Protein AF-A0A0F5QGF3-F1 (afdb_monomer_lite)

Structure (mmCIF, N/CA/C/O backbone):
data_AF-A0A0F5QGF3-F1
#
_entry.id   AF-A0A0F5QGF3-F1
#
loop_
_atom_site.group_PDB
_atom_site.id
_atom_site.type_symbol
_atom_site.label_atom_id
_atom_site.label_alt_id
_atom_site.label_comp_id
_atom_site.label_asym_id
_atom_site.label_entity_id
_atom_site.label_seq_id
_atom_site.pdbx_PDB_ins_code
_atom_site.Cartn_x
_atom_site.Cartn_y
_atom_site.Cartn_z
_atom_site.occupancy
_atom_site.B_iso_or_equiv
_atom_site.auth_seq_id
_atom_site.auth_comp_id
_atom_site.auth_asym_id
_atom_site.auth_atom_id
_atom_site.pdbx_PDB_model_num
ATOM 1 N N . MET A 1 1 ? -20.901 22.119 25.182 1.00 54.06 1 MET A N 1
ATOM 2 C CA . MET A 1 1 ? -21.000 21.478 23.847 1.00 54.06 1 MET A CA 1
ATOM 3 C C . MET A 1 1 ? -20.122 22.128 22.758 1.00 54.06 1 MET A C 1
ATOM 5 O O . MET A 1 1 ? -20.193 21.689 21.623 1.00 54.06 1 MET A O 1
ATOM 9 N N . GLN A 1 2 ? -19.250 23.109 23.056 1.00 56.22 2 GLN A N 1
ATOM 10 C CA . GLN A 1 2 ? -18.399 23.769 22.037 1.00 56.22 2 GLN A CA 1
ATOM 11 C C . GLN A 1 2 ? -16.992 23.162 21.850 1.00 56.22 2 GLN A C 1
ATOM 13 O O . GLN A 1 2 ? -16.344 23.441 20.848 1.00 56.22 2 GLN A O 1
ATOM 18 N N . HIS A 1 3 ? -16.504 22.320 22.770 1.00 53.91 3 HIS A N 1
ATOM 19 C CA . HIS A 1 3 ? -15.162 21.721 22.649 1.00 53.91 3 HIS A CA 1
ATOM 20 C C . HIS A 1 3 ? -15.081 20.596 21.598 1.00 53.91 3 HIS A C 1
ATOM 22 O O . HIS A 1 3 ? -14.040 20.415 20.977 1.00 53.91 3 HIS A O 1
ATOM 28 N N . GLY A 1 4 ? -16.181 19.878 21.333 1.00 56.56 4 GLY A N 1
ATOM 29 C CA . GLY A 1 4 ? -16.197 18.784 20.350 1.00 56.56 4 GLY A CA 1
ATOM 30 C C . GLY A 1 4 ? -16.096 19.246 18.890 1.00 56.56 4 GLY A C 1
ATOM 31 O O . GLY A 1 4 ? -15.477 18.568 18.077 1.00 56.56 4 GLY A O 1
ATOM 32 N N . GLN A 1 5 ? -16.637 20.426 18.561 1.00 60.94 5 GLN A N 1
ATOM 33 C CA . GLN A 1 5 ? -16.596 20.969 17.194 1.00 60.94 5 GLN A CA 1
ATOM 34 C C . GLN A 1 5 ? -15.203 21.456 16.767 1.00 60.94 5 GLN A C 1
ATOM 36 O O . GLN A 1 5 ? -14.891 21.447 15.580 1.00 60.94 5 GLN A O 1
ATOM 41 N N . TRP A 1 6 ? -14.355 21.878 17.709 1.00 57.84 6 TRP A N 1
ATOM 42 C CA . TRP A 1 6 ? -12.977 22.274 17.398 1.00 57.84 6 TRP A CA 1
ATOM 43 C C . TRP A 1 6 ? -12.079 21.069 17.113 1.00 57.84 6 TRP A C 1
ATOM 45 O O . TRP A 1 6 ? -11.242 21.141 16.213 1.00 57.84 6 TRP A O 1
ATOM 55 N N . LEU A 1 7 ? -12.284 19.953 17.827 1.00 58.97 7 LEU A N 1
ATOM 56 C CA . LEU A 1 7 ? -11.557 18.709 17.569 1.00 58.97 7 LEU A CA 1
ATOM 57 C C . LEU A 1 7 ? -11.910 18.116 16.204 1.00 58.97 7 LEU A C 1
ATOM 59 O O . LEU A 1 7 ? -10.998 17.765 15.463 1.00 58.97 7 LEU A O 1
ATOM 63 N N . SER A 1 8 ? -13.200 18.056 15.845 1.00 62.03 8 SER A N 1
ATOM 64 C CA . SER A 1 8 ? -13.613 17.475 14.558 1.00 62.03 8 SER A CA 1
ATOM 65 C C . SER A 1 8 ? -13.029 18.252 13.377 1.00 62.03 8 SER A C 1
ATOM 67 O O . SER A 1 8 ? -12.491 17.665 12.440 1.00 62.03 8 SER A O 1
ATOM 69 N N . LYS A 1 9 ? -13.049 19.586 13.469 1.00 62.19 9 LYS A N 1
ATOM 70 C CA . LYS A 1 9 ? -12.533 20.468 12.422 1.00 62.19 9 LYS A CA 1
ATOM 71 C C . LYS A 1 9 ? -11.007 20.396 12.316 1.00 62.19 9 LYS A C 1
ATOM 73 O O . LYS A 1 9 ? -10.470 20.442 11.213 1.00 62.19 9 LYS A O 1
ATOM 78 N N . GLN A 1 10 ? -10.296 20.225 13.438 1.00 62.94 10 GLN A N 1
ATOM 79 C CA . GLN A 1 10 ? -8.853 19.953 13.422 1.00 62.94 10 GLN A CA 1
ATOM 80 C C . GLN A 1 10 ? -8.516 18.606 12.776 1.00 62.94 10 GLN A C 1
ATOM 82 O O . GLN A 1 10 ? -7.576 18.544 11.983 1.00 62.94 10 GLN A O 1
ATOM 87 N N . THR A 1 11 ? -9.270 17.541 13.065 1.00 67.69 11 THR A N 1
ATOM 88 C CA . THR A 1 11 ? -9.030 16.232 12.438 1.00 67.69 11 THR A CA 1
ATOM 89 C C . THR A 1 11 ? -9.283 16.248 10.936 1.00 67.69 11 THR A C 1
ATOM 91 O O . THR A 1 11 ? -8.549 15.592 10.205 1.00 67.69 11 THR A O 1
ATOM 94 N N . GLU A 1 12 ? -10.240 17.043 10.452 1.00 72.12 12 GLU A N 1
ATOM 95 C CA . GLU A 1 12 ? -10.470 17.215 9.013 1.00 72.12 12 GLU A CA 1
ATOM 96 C C . GLU A 1 12 ? -9.271 17.877 8.319 1.00 72.12 12 GLU A C 1
ATOM 98 O O . GLU A 1 12 ? -8.768 17.354 7.323 1.00 72.12 12 GLU A O 1
ATOM 103 N N . PHE A 1 13 ? -8.743 18.980 8.864 1.00 78.56 13 PHE A N 1
ATOM 104 C CA . PHE A 1 13 ? -7.542 19.620 8.307 1.00 78.56 13 PHE A CA 1
ATOM 105 C C . PHE A 1 13 ? -6.311 18.709 8.374 1.00 78.56 13 PHE A C 1
ATOM 107 O O . PHE A 1 13 ? -5.546 18.637 7.410 1.00 78.56 13 PHE A O 1
ATOM 114 N N . ALA A 1 14 ? -6.133 17.986 9.483 1.00 80.81 14 ALA A N 1
ATOM 115 C CA . ALA A 1 14 ? -5.040 17.033 9.640 1.00 80.81 14 ALA A CA 1
ATOM 116 C C . ALA A 1 14 ? -5.135 15.892 8.614 1.00 80.81 14 ALA A C 1
ATOM 118 O O . ALA A 1 14 ? -4.146 15.588 7.950 1.00 80.81 14 ALA A O 1
ATOM 119 N N . MET A 1 15 ? -6.325 15.318 8.408 1.00 83.69 15 MET A N 1
ATOM 120 C CA . MET A 1 15 ? -6.554 14.301 7.376 1.00 83.69 15 MET A CA 1
ATOM 121 C C . MET A 1 15 ? -6.224 14.826 5.978 1.00 83.69 15 MET A C 1
ATOM 123 O O . MET A 1 15 ? -5.524 14.148 5.226 1.00 83.69 15 MET A O 1
ATOM 127 N N . PHE A 1 16 ? -6.648 16.046 5.640 1.00 85.06 16 PHE A N 1
ATOM 128 C CA . PHE A 1 16 ? -6.326 16.653 4.345 1.00 85.06 16 PHE A CA 1
ATOM 129 C C . PHE A 1 16 ? -4.817 16.814 4.123 1.00 85.06 16 PHE A C 1
ATOM 131 O O . PHE A 1 16 ? -4.316 16.522 3.033 1.00 85.06 16 PHE A O 1
ATOM 138 N N . LEU A 1 17 ? -4.076 17.260 5.142 1.00 87.69 17 LEU A N 1
ATOM 139 C CA . LEU A 1 17 ? -2.622 17.419 5.052 1.00 87.69 17 LEU A CA 1
ATOM 140 C C . LEU A 1 17 ? -1.901 16.076 4.933 1.00 87.69 17 LEU A C 1
ATOM 142 O O . LEU A 1 17 ? -0.977 15.955 4.128 1.00 87.69 17 LEU A O 1
ATOM 146 N N . VAL A 1 18 ? -2.337 15.066 5.685 1.00 91.44 18 VAL A N 1
ATOM 147 C CA . VAL A 1 18 ? -1.760 13.718 5.635 1.00 91.44 18 VAL A CA 1
ATOM 1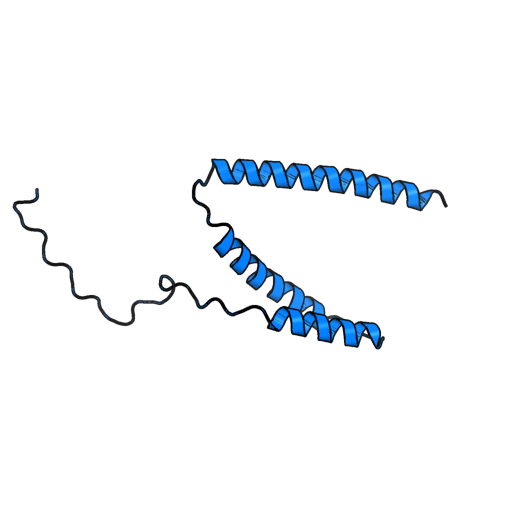48 C C . VAL A 1 18 ? -1.969 13.097 4.257 1.00 91.44 18 VAL A C 1
ATOM 150 O O . VAL A 1 18 ? -0.998 12.677 3.631 1.00 91.44 18 VAL A O 1
ATOM 153 N N . VAL A 1 19 ? -3.198 13.117 3.732 1.00 91.81 19 VAL A N 1
ATOM 154 C CA . VAL A 1 19 ? -3.507 12.554 2.407 1.00 91.81 19 VAL A CA 1
ATOM 155 C C . VAL A 1 19 ? -2.687 13.242 1.319 1.00 91.81 19 VAL A C 1
ATOM 157 O O . VAL A 1 19 ? -2.089 12.574 0.477 1.00 91.81 19 VAL A O 1
ATOM 160 N N . ARG A 1 20 ? -2.599 14.578 1.356 1.00 89.88 20 ARG A N 1
ATOM 161 C CA . ARG A 1 20 ? -1.836 15.326 0.353 1.00 89.88 20 ARG A CA 1
ATOM 162 C C . ARG A 1 20 ? -0.336 15.060 0.454 1.00 89.88 20 ARG A C 1
ATOM 164 O O . ARG A 1 20 ? 0.320 14.944 -0.576 1.00 89.88 20 ARG A O 1
ATOM 171 N N . SER A 1 21 ? 0.197 14.929 1.666 1.00 92.75 21 SER A N 1
ATOM 172 C CA . SER A 1 21 ? 1.617 14.629 1.884 1.00 92.75 21 SER A CA 1
ATOM 173 C C . SER A 1 21 ? 1.977 13.234 1.385 1.00 92.75 21 SER A C 1
ATOM 175 O O . SER A 1 21 ? 2.942 13.092 0.641 1.00 92.75 21 SER A O 1
ATOM 177 N N . ILE A 1 22 ? 1.172 12.222 1.730 1.00 91.94 22 ILE A N 1
ATOM 178 C CA . ILE A 1 22 ? 1.372 10.843 1.264 1.00 91.94 22 ILE A CA 1
ATOM 179 C C . ILE A 1 22 ? 1.314 10.799 -0.262 1.00 91.94 22 ILE A C 1
ATOM 181 O O . ILE A 1 22 ? 2.208 10.231 -0.878 1.00 91.94 22 ILE A O 1
ATOM 185 N N . PHE A 1 23 ? 0.326 11.461 -0.872 1.00 93.75 23 PHE A N 1
ATOM 186 C CA . PHE A 1 23 ? 0.193 11.527 -2.326 1.00 93.75 23 PHE A CA 1
ATOM 187 C C . PHE A 1 23 ? 1.465 12.053 -3.003 1.00 93.75 23 PHE A C 1
ATOM 189 O O . PHE A 1 23 ? 2.027 11.384 -3.870 1.00 93.75 23 PHE A O 1
ATOM 196 N N . TRP A 1 24 ? 1.957 13.223 -2.586 1.00 96.00 24 TRP A N 1
ATOM 197 C CA . TRP A 1 24 ? 3.170 13.800 -3.172 1.00 96.00 24 TRP A CA 1
ATOM 198 C C . TRP A 1 24 ? 4.410 12.941 -2.921 1.00 96.00 24 TRP A C 1
ATOM 200 O O . TRP A 1 24 ? 5.275 12.846 -3.790 1.00 96.00 24 TRP A O 1
ATOM 210 N N . LEU A 1 25 ? 4.478 12.271 -1.771 1.00 91.88 25 LEU A N 1
ATOM 211 C CA . LEU A 1 25 ? 5.576 11.374 -1.429 1.00 91.88 25 LEU A CA 1
ATOM 212 C C . LEU A 1 25 ? 5.577 10.119 -2.316 1.00 91.88 25 LEU A C 1
ATOM 214 O O . LEU A 1 25 ? 6.631 9.714 -2.801 1.00 91.88 25 LEU A O 1
ATOM 218 N N . THR A 1 26 ? 4.404 9.552 -2.613 1.00 87.00 26 THR A N 1
ATOM 219 C CA . THR A 1 26 ? 4.262 8.435 -3.558 1.00 87.00 26 THR A CA 1
ATOM 220 C C . THR A 1 26 ? 4.630 8.848 -4.982 1.00 87.00 26 THR A C 1
ATOM 222 O O . THR A 1 26 ? 5.355 8.120 -5.658 1.00 87.00 26 THR A O 1
ATOM 225 N N . VAL A 1 27 ? 4.185 10.026 -5.433 1.00 90.75 27 VAL A N 1
ATOM 226 C CA . VAL A 1 27 ? 4.534 10.548 -6.765 1.00 90.75 27 VAL A CA 1
ATOM 227 C C . VAL A 1 27 ? 6.047 10.737 -6.892 1.00 90.75 27 VAL A C 1
ATOM 229 O O . VAL A 1 27 ? 6.643 10.252 -7.851 1.00 90.75 27 VAL A O 1
ATOM 232 N N . ALA A 1 28 ? 6.690 11.372 -5.908 1.00 89.81 28 ALA A N 1
ATOM 233 C CA . ALA A 1 28 ? 8.142 11.544 -5.895 1.00 89.81 28 ALA A CA 1
ATOM 234 C C . ALA A 1 28 ? 8.880 10.196 -5.915 1.00 89.81 28 ALA A C 1
ATOM 236 O O . ALA A 1 28 ? 9.841 10.021 -6.663 1.00 89.81 28 ALA A O 1
ATOM 237 N N . PHE A 1 29 ? 8.400 9.218 -5.144 1.00 85.44 29 PHE A N 1
ATOM 238 C CA . PHE A 1 29 ? 8.970 7.874 -5.118 1.00 85.44 29 PHE A CA 1
ATOM 239 C C . PHE A 1 29 ? 8.891 7.174 -6.483 1.00 85.44 29 PHE A C 1
ATOM 241 O O . PHE A 1 29 ? 9.874 6.579 -6.925 1.00 85.44 29 PHE A O 1
ATOM 248 N N . MET A 1 30 ? 7.758 7.290 -7.181 1.00 84.75 30 MET A N 1
ATOM 249 C CA . MET A 1 30 ? 7.562 6.689 -8.503 1.00 84.75 30 MET A CA 1
ATOM 250 C C . MET A 1 30 ? 8.503 7.284 -9.560 1.00 84.75 30 MET A C 1
ATOM 252 O O . MET A 1 30 ? 8.975 6.564 -10.437 1.00 84.75 30 MET A O 1
ATOM 256 N N . VAL A 1 31 ? 8.816 8.580 -9.449 1.00 87.69 31 VAL A N 1
ATOM 257 C CA . VAL A 1 31 ? 9.790 9.256 -10.321 1.00 87.69 31 VAL A CA 1
ATOM 258 C C . VAL A 1 31 ? 11.220 8.791 -10.030 1.00 87.69 31 VAL A C 1
ATOM 260 O O . VAL A 1 31 ? 11.992 8.574 -10.959 1.00 87.69 31 VAL A O 1
ATOM 263 N N . ILE A 1 32 ? 11.581 8.625 -8.755 1.00 85.75 32 ILE A N 1
ATOM 264 C CA . ILE A 1 32 ? 12.942 8.241 -8.347 1.00 85.75 32 ILE A CA 1
ATOM 265 C C . ILE A 1 32 ? 13.235 6.766 -8.659 1.00 85.75 32 ILE A C 1
ATOM 267 O O . ILE A 1 32 ? 14.362 6.435 -9.025 1.00 85.75 32 ILE A O 1
ATOM 271 N N . LYS A 1 33 ? 12.247 5.872 -8.516 1.00 77.62 33 LYS A N 1
ATOM 272 C CA . LYS A 1 33 ? 12.429 4.427 -8.708 1.00 77.62 33 LYS A CA 1
A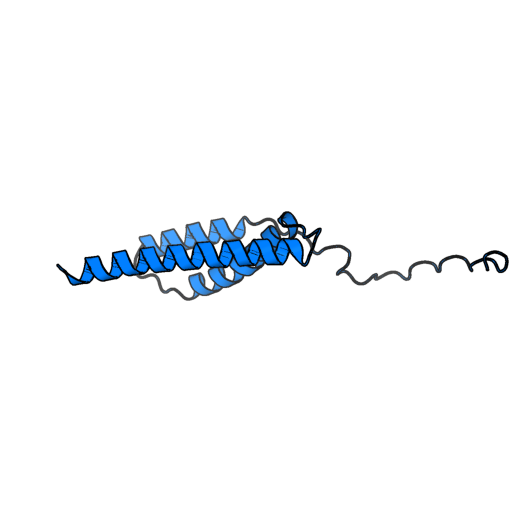TOM 273 C C . LYS A 1 33 ? 11.418 3.852 -9.711 1.00 77.62 33 LYS A C 1
ATOM 275 O O . LYS A 1 33 ? 10.438 3.221 -9.304 1.00 77.62 33 LYS A O 1
ATOM 280 N N . PRO A 1 34 ? 11.652 4.030 -11.024 1.00 71.56 34 PRO A N 1
ATOM 281 C CA . PRO A 1 34 ? 10.829 3.387 -12.039 1.00 71.56 34 PRO A CA 1
ATOM 282 C C . PRO A 1 34 ? 11.000 1.858 -11.967 1.00 71.56 34 PRO A C 1
ATOM 284 O O . PRO A 1 34 ? 12.120 1.359 -11.888 1.00 71.56 34 PRO A O 1
ATOM 287 N N . GLY A 1 35 ? 9.887 1.115 -11.975 1.00 70.06 35 GLY A N 1
ATOM 288 C CA . GLY A 1 35 ? 9.880 -0.357 -11.907 1.00 70.06 35 GLY A CA 1
ATOM 289 C C . GLY A 1 35 ? 9.694 -0.957 -10.507 1.00 70.06 35 GLY A C 1
ATOM 290 O O . GLY A 1 35 ? 10.045 -2.111 -10.287 1.00 70.06 35 GLY A O 1
ATOM 291 N N . PHE A 1 36 ? 9.175 -0.195 -9.540 1.00 71.88 36 PHE A N 1
ATOM 292 C CA . PHE A 1 36 ? 8.820 -0.736 -8.227 1.00 71.88 36 PHE A CA 1
ATOM 293 C C . PHE A 1 36 ? 7.562 -1.622 -8.301 1.00 71.88 36 PHE A C 1
ATOM 295 O O . PHE A 1 36 ? 6.479 -1.139 -8.633 1.00 71.88 36 PHE A O 1
ATOM 302 N N . ASP A 1 37 ? 7.694 -2.904 -7.954 1.00 73.56 37 ASP A N 1
ATOM 303 C CA . ASP A 1 37 ? 6.570 -3.843 -7.872 1.00 73.56 37 ASP A CA 1
ATOM 304 C C . ASP A 1 37 ? 5.743 -3.622 -6.598 1.00 73.56 37 ASP A C 1
ATOM 306 O O . ASP A 1 37 ? 6.043 -4.132 -5.513 1.00 73.56 37 ASP A O 1
ATOM 310 N N . PHE A 1 38 ? 4.653 -2.868 -6.742 1.00 69.31 38 PHE A N 1
ATOM 311 C CA . PHE A 1 38 ? 3.710 -2.589 -5.657 1.00 69.31 38 PHE A CA 1
ATOM 312 C C . PHE A 1 38 ? 3.033 -3.851 -5.106 1.00 69.31 38 PHE A C 1
ATOM 314 O O . PHE A 1 38 ? 2.694 -3.885 -3.928 1.00 69.31 38 PHE A O 1
ATOM 321 N N . SER A 1 39 ? 2.850 -4.889 -5.924 1.00 67.81 39 SER A N 1
ATOM 322 C CA . SER A 1 39 ? 2.208 -6.149 -5.525 1.00 67.81 39 SER A CA 1
ATOM 323 C C . SER A 1 39 ? 3.039 -6.911 -4.489 1.00 67.81 39 SER A C 1
ATOM 325 O O . SER A 1 39 ? 2.530 -7.299 -3.437 1.00 67.81 39 SER A O 1
ATOM 327 N N . THR A 1 40 ? 4.336 -7.072 -4.746 1.00 65.44 40 THR A N 1
ATOM 328 C CA . THR A 1 40 ? 5.261 -7.777 -3.852 1.00 65.44 40 THR A CA 1
ATOM 329 C C . THR A 1 40 ? 5.489 -6.982 -2.568 1.00 65.44 40 THR A C 1
ATOM 33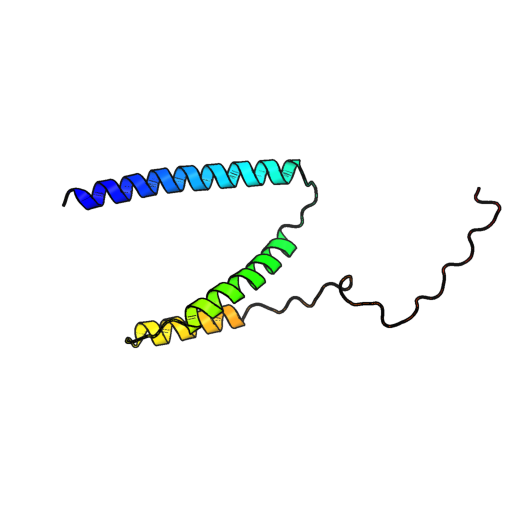1 O O . THR A 1 40 ? 5.440 -7.540 -1.471 1.00 65.44 40 THR A O 1
ATOM 334 N N . ALA A 1 41 ? 5.652 -5.661 -2.688 1.00 64.75 41 ALA A N 1
ATOM 335 C CA . ALA A 1 41 ? 5.822 -4.773 -1.543 1.00 64.75 41 ALA A CA 1
ATOM 336 C C . ALA A 1 41 ? 4.564 -4.691 -0.662 1.00 64.75 41 ALA A C 1
ATOM 338 O O . ALA A 1 41 ? 4.681 -4.666 0.564 1.00 64.75 41 ALA A O 1
ATOM 339 N N . ALA A 1 42 ? 3.362 -4.684 -1.251 1.00 65.06 42 ALA A N 1
ATOM 340 C CA . ALA A 1 42 ? 2.110 -4.705 -0.498 1.00 65.06 42 ALA A CA 1
ATOM 341 C C . ALA A 1 42 ? 1.971 -5.998 0.312 1.00 65.06 42 ALA A C 1
ATOM 343 O O . ALA A 1 42 ? 1.675 -5.936 1.503 1.00 65.06 42 ALA A O 1
ATOM 344 N N . ASN A 1 43 ? 2.271 -7.153 -0.289 1.00 62.94 43 ASN A N 1
ATOM 345 C CA . ASN A 1 43 ? 2.228 -8.437 0.412 1.00 62.94 43 ASN A CA 1
ATOM 346 C C . ASN A 1 43 ? 3.233 -8.489 1.572 1.00 62.94 43 ASN A C 1
ATOM 348 O O . ASN A 1 43 ? 2.883 -8.903 2.677 1.00 62.94 43 ASN A O 1
ATOM 352 N N . GLN A 1 44 ? 4.458 -8.002 1.358 1.00 65.19 44 GLN A N 1
ATOM 353 C CA . GLN A 1 44 ? 5.486 -7.950 2.399 1.00 65.19 44 GLN A CA 1
ATOM 354 C C . GLN A 1 44 ? 5.127 -6.972 3.530 1.00 65.19 44 GLN A C 1
ATOM 356 O O . GLN A 1 44 ? 5.317 -7.281 4.706 1.00 65.19 44 GLN A O 1
ATOM 361 N N . THR A 1 45 ? 4.570 -5.808 3.193 1.00 69.44 45 THR A N 1
ATOM 362 C CA . THR A 1 45 ? 4.157 -4.791 4.174 1.00 69.44 45 THR A CA 1
ATOM 363 C C . THR A 1 45 ? 2.958 -5.265 4.989 1.00 69.44 45 THR A C 1
ATOM 365 O O . THR A 1 45 ? 2.919 -5.047 6.197 1.00 69.44 45 THR A O 1
ATOM 368 N N . MET A 1 46 ? 2.009 -5.966 4.3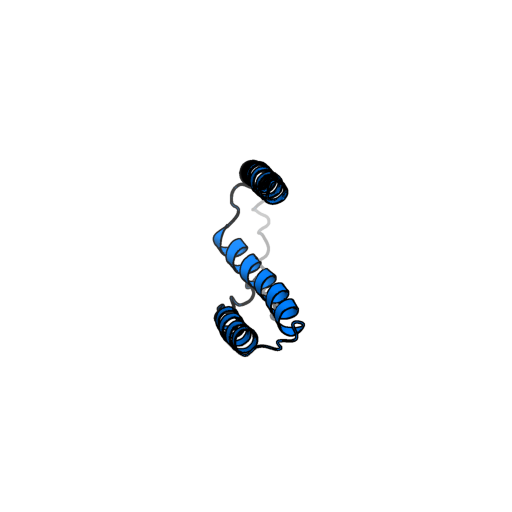64 1.00 67.25 46 MET A N 1
ATOM 369 C CA . MET A 1 46 ? 0.892 -6.597 5.070 1.00 67.25 46 MET A CA 1
ATOM 370 C C . MET A 1 46 ? 1.383 -7.696 6.017 1.00 67.25 46 MET A C 1
ATOM 372 O O . MET A 1 46 ? 0.953 -7.737 7.168 1.00 67.25 46 MET A O 1
ATOM 376 N N . ALA A 1 47 ? 2.331 -8.535 5.584 1.00 62.06 47 ALA A N 1
ATOM 377 C CA . ALA A 1 47 ? 2.926 -9.560 6.438 1.00 62.06 47 ALA A CA 1
ATOM 378 C C . ALA A 1 47 ? 3.637 -8.943 7.658 1.00 62.06 47 ALA A C 1
ATOM 380 O O . ALA A 1 47 ? 3.326 -9.298 8.795 1.00 62.06 47 ALA A O 1
ATOM 381 N N . ALA A 1 48 ? 4.504 -7.949 7.446 1.00 65.06 48 ALA A N 1
ATOM 382 C CA . ALA A 1 48 ? 5.226 -7.279 8.527 1.00 65.06 48 ALA A CA 1
ATOM 383 C C . ALA A 1 48 ? 4.303 -6.462 9.452 1.00 65.06 48 ALA A C 1
ATOM 385 O O . ALA A 1 48 ? 4.453 -6.488 10.673 1.00 65.06 48 ALA A O 1
ATOM 386 N N . GLY A 1 49 ? 3.317 -5.760 8.890 1.00 60.22 49 GLY A N 1
ATOM 387 C CA . GLY A 1 49 ? 2.353 -4.969 9.654 1.00 60.22 49 GLY A CA 1
ATOM 388 C C . GLY A 1 49 ? 1.417 -5.836 10.497 1.00 60.22 49 GLY A C 1
ATOM 389 O O . GLY A 1 49 ? 1.150 -5.509 11.654 1.00 60.22 49 GLY A O 1
ATOM 390 N N . SER A 1 50 ? 0.975 -6.979 9.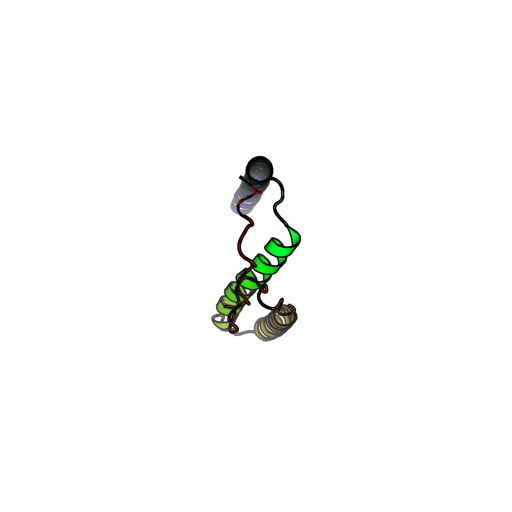962 1.00 62.59 50 SER A N 1
ATOM 391 C CA . SER A 1 50 ? 0.133 -7.925 10.701 1.00 62.59 50 SER A CA 1
ATOM 392 C C . SER A 1 50 ? 0.840 -8.492 11.936 1.00 62.59 50 SER A C 1
ATOM 394 O O . SER A 1 50 ? 0.209 -8.625 12.982 1.00 62.59 50 SER A O 1
ATOM 396 N N . GLN A 1 51 ? 2.157 -8.725 11.874 1.00 61.31 51 GLN A N 1
ATOM 397 C CA . GLN A 1 51 ? 2.942 -9.192 13.020 1.00 61.31 51 GLN A CA 1
ATOM 398 C C . GLN A 1 51 ? 2.959 -8.166 14.165 1.00 61.31 51 GLN A C 1
ATOM 400 O O . GLN A 1 51 ? 2.762 -8.527 15.325 1.00 61.31 51 GLN A O 1
ATOM 405 N N . VAL A 1 52 ? 3.123 -6.878 13.846 1.00 63.25 52 VAL A N 1
ATOM 406 C CA . VAL A 1 52 ? 3.107 -5.793 14.845 1.00 63.25 52 VAL A CA 1
ATOM 407 C C . VAL A 1 52 ? 1.731 -5.672 15.506 1.00 63.25 52 VAL A C 1
ATOM 409 O O . VAL A 1 52 ? 1.632 -5.533 16.726 1.00 63.25 52 VAL A O 1
ATOM 412 N N . VAL A 1 53 ? 0.661 -5.774 14.714 1.00 63.41 53 VAL A N 1
ATOM 413 C CA . VAL A 1 53 ? -0.722 -5.718 15.210 1.00 63.41 53 VAL A CA 1
ATOM 414 C C . VAL A 1 53 ? -1.057 -6.946 16.063 1.00 63.41 53 VAL A C 1
ATOM 416 O O . VAL A 1 53 ? -1.650 -6.800 17.131 1.00 63.41 53 VAL A O 1
ATOM 419 N N . ALA A 1 54 ? -0.623 -8.145 15.664 1.00 62.81 54 ALA A N 1
ATOM 420 C CA . ALA A 1 54 ? -0.807 -9.369 16.444 1.00 62.81 54 ALA A CA 1
ATOM 421 C C . ALA A 1 54 ? -0.151 -9.279 17.834 1.00 62.81 54 ALA A C 1
ATOM 423 O O . ALA A 1 54 ? -0.749 -9.702 18.826 1.00 62.81 54 ALA A O 1
ATOM 424 N N . GLN A 1 55 ? 1.035 -8.667 17.922 1.00 61.25 55 GLN A N 1
ATOM 425 C CA . GLN A 1 55 ? 1.730 -8.431 19.190 1.00 61.25 55 GLN A CA 1
ATOM 426 C C . GLN A 1 55 ? 0.972 -7.458 20.103 1.00 61.25 55 GLN A C 1
ATOM 428 O O . GLN A 1 55 ? 0.852 -7.711 21.302 1.00 61.25 55 GLN A O 1
ATOM 433 N N . GLN A 1 56 ? 0.406 -6.379 19.553 1.00 59.69 56 GLN A N 1
ATOM 434 C CA . GLN A 1 56 ? -0.398 -5.449 20.352 1.00 59.69 56 GLN A CA 1
ATOM 435 C C . GLN A 1 56 ? -1.709 -6.076 20.835 1.00 59.69 56 GLN A C 1
ATOM 437 O O . GLN A 1 56 ? -2.090 -5.878 21.983 1.00 59.69 56 GLN A O 1
ATOM 442 N N . ILE A 1 57 ? -2.368 -6.889 20.007 1.00 61.44 57 ILE A N 1
ATOM 443 C CA . ILE A 1 57 ? -3.620 -7.567 20.373 1.00 61.44 57 ILE A CA 1
ATOM 444 C C . ILE A 1 57 ? -3.415 -8.588 21.504 1.00 61.44 57 ILE A C 1
ATOM 446 O O . ILE A 1 57 ? -4.316 -8.818 22.315 1.00 61.44 57 ILE A O 1
ATOM 450 N N . GLN A 1 58 ? -2.238 -9.214 21.588 1.00 61.38 58 GLN A N 1
ATOM 451 C CA . GLN A 1 58 ? -1.925 -10.145 22.675 1.00 61.38 58 GLN A CA 1
ATOM 452 C C . GLN A 1 58 ? -1.746 -9.450 24.027 1.00 61.38 58 GLN A C 1
ATOM 454 O O . GLN A 1 58 ? -2.117 -10.045 25.034 1.00 61.38 58 GLN A O 1
ATOM 459 N N . SER A 1 59 ? -1.266 -8.203 24.043 1.00 61.53 59 SER A N 1
ATOM 460 C CA . SER A 1 59 ? -1.058 -7.418 25.267 1.00 61.53 59 SER A CA 1
ATOM 461 C C . SER A 1 59 ? -2.328 -6.738 25.803 1.00 61.53 59 SER A C 1
ATOM 463 O O . SER A 1 59 ? -2.263 -6.069 26.833 1.00 61.53 59 SER A O 1
ATOM 465 N N . ILE A 1 60 ? -3.467 -6.859 25.114 1.00 69.69 60 ILE A N 1
ATOM 466 C CA . ILE A 1 60 ? -4.738 -6.272 25.552 1.00 69.69 60 ILE A CA 1
ATOM 467 C C . ILE A 1 60 ? -5.453 -7.256 26.484 1.00 69.69 60 ILE A C 1
ATOM 469 O O . ILE A 1 60 ? -5.882 -8.337 26.062 1.00 69.69 60 ILE A O 1
ATOM 473 N N . GLU A 1 61 ? -5.603 -6.854 27.746 1.00 70.50 61 GLU A N 1
ATOM 474 C CA . GLU A 1 61 ? -6.437 -7.524 28.743 1.00 70.50 61 GLU A CA 1
ATOM 475 C C . GLU A 1 61 ? -7.910 -7.163 28.473 1.00 70.50 61 GLU A C 1
ATOM 477 O O . GLU A 1 61 ? -8.305 -5.998 28.528 1.00 70.50 61 GLU A O 1
ATOM 482 N N . CYS A 1 62 ? -8.724 -8.152 28.103 1.00 74.44 62 CYS A N 1
ATOM 483 C CA . CYS A 1 62 ? -10.131 -7.946 27.763 1.00 74.44 62 CYS A CA 1
ATOM 484 C C . CYS A 1 62 ? -11.036 -8.307 28.946 1.00 74.44 62 CYS A C 1
ATOM 486 O O . CYS A 1 62 ? -11.145 -9.482 29.283 1.00 74.44 62 CYS A O 1
ATOM 488 N N . ASP A 1 63 ? -11.754 -7.324 29.494 1.00 77.88 63 ASP A N 1
ATOM 489 C CA . ASP A 1 63 ? -12.718 -7.532 30.595 1.00 77.88 63 ASP A CA 1
ATOM 490 C C . ASP A 1 63 ? -14.145 -7.863 30.096 1.00 77.88 63 ASP A C 1
ATOM 492 O O . ASP A 1 63 ? -14.996 -8.363 30.823 1.00 77.88 63 ASP A O 1
ATOM 496 N N . THR A 1 64 ? -14.421 -7.619 28.809 1.00 80.38 64 THR A N 1
ATOM 497 C CA . THR A 1 64 ? -15.743 -7.814 28.190 1.00 80.38 64 THR A CA 1
ATOM 498 C C . THR A 1 64 ? -15.740 -8.910 27.128 1.00 80.38 64 THR A C 1
ATOM 500 O O . THR A 1 64 ? -14.804 -9.029 26.329 1.00 80.38 64 THR A O 1
ATOM 503 N N . LEU A 1 65 ? -16.845 -9.665 27.054 1.00 75.00 65 LEU A N 1
ATOM 504 C CA . LEU A 1 65 ? -17.073 -10.725 26.063 1.00 75.00 65 LEU A CA 1
ATOM 505 C C . LEU A 1 65 ? -16.907 -10.222 24.618 1.00 75.00 65 LEU A C 1
ATOM 507 O O . LEU A 1 65 ? -16.469 -10.959 23.739 1.00 75.00 65 LEU A O 1
ATOM 511 N N . GLN A 1 66 ? -17.216 -8.945 24.381 1.00 78.56 66 GLN A N 1
ATOM 512 C CA . GLN A 1 66 ? -17.109 -8.300 23.073 1.00 78.56 66 GLN A CA 1
ATOM 513 C C . GLN A 1 66 ? -15.644 -8.081 22.652 1.00 78.56 66 GLN A C 1
ATOM 515 O O . GLN A 1 66 ? -15.309 -8.214 21.477 1.00 78.56 66 GLN A O 1
ATOM 520 N N . CYS A 1 67 ? -14.757 -7.820 23.617 1.00 76.25 67 CYS A N 1
ATOM 521 C CA . CYS A 1 67 ? -13.314 -7.680 23.407 1.00 76.25 67 CYS A CA 1
ATOM 522 C C . CYS A 1 67 ? -12.665 -9.052 23.188 1.00 76.25 67 CYS A C 1
ATOM 524 O O . CYS A 1 67 ? -11.874 -9.215 22.261 1.00 76.25 67 CYS A O 1
ATOM 526 N N . VAL A 1 68 ? -13.074 -10.067 23.961 1.00 78.00 68 VAL A N 1
ATOM 527 C CA . VAL A 1 68 ? -12.621 -11.457 23.771 1.00 78.00 68 VAL A CA 1
ATOM 528 C C . VAL A 1 68 ? -13.038 -11.985 22.392 1.00 78.00 68 VAL A C 1
ATOM 530 O O . VAL A 1 68 ? -12.209 -12.525 21.658 1.00 78.00 68 VAL A O 1
ATOM 533 N N . GLY A 1 69 ? -14.299 -11.771 22.003 1.00 76.88 69 GLY A N 1
ATOM 534 C CA . GLY A 1 69 ? -14.813 -12.159 20.689 1.00 76.88 69 GLY A CA 1
ATOM 535 C C . GLY A 1 69 ? -14.140 -11.402 19.541 1.00 76.88 69 GLY A C 1
ATOM 536 O O . GLY A 1 69 ? -13.718 -12.015 18.562 1.00 76.88 69 GLY A O 1
ATOM 537 N N . GLY A 1 70 ? -13.967 -10.083 19.681 1.00 76.88 70 GLY A N 1
ATOM 538 C CA . GLY A 1 70 ? -13.266 -9.256 18.696 1.00 76.88 70 GLY A CA 1
ATOM 539 C C . GLY A 1 70 ? -11.810 -9.683 18.499 1.00 76.88 70 GLY A C 1
ATOM 540 O O . GLY A 1 70 ? -11.367 -9.842 17.364 1.00 76.88 70 GLY A O 1
ATOM 541 N N . LYS A 1 71 ? -11.088 -9.968 19.591 1.00 77.44 71 LYS A N 1
ATOM 542 C CA . LYS A 1 71 ? -9.716 -10.493 19.559 1.00 77.44 71 LYS A CA 1
ATOM 543 C C . LYS A 1 71 ? -9.631 -11.811 18.791 1.00 77.44 71 LYS A C 1
ATOM 545 O O . LYS A 1 71 ? -8.750 -11.952 17.946 1.00 77.44 71 LYS A O 1
ATOM 550 N N . ALA A 1 72 ? -10.549 -12.744 19.044 1.00 74.31 72 ALA A N 1
ATOM 551 C CA . ALA A 1 72 ? -10.577 -14.034 18.360 1.00 74.31 72 ALA A CA 1
ATOM 552 C C . ALA A 1 72 ? -10.778 -13.871 16.844 1.00 74.31 72 ALA A C 1
ATOM 554 O O . ALA A 1 72 ? -9.994 -14.407 16.061 1.00 74.31 72 ALA A O 1
ATOM 555 N N . VAL A 1 73 ? -11.758 -13.065 16.425 1.00 78.88 73 VAL A N 1
ATOM 556 C CA . VAL A 1 73 ? -12.047 -12.821 15.000 1.00 78.88 73 VAL A CA 1
ATOM 557 C C . VAL A 1 73 ? -10.877 -12.133 14.300 1.00 78.88 73 VAL A C 1
ATOM 559 O O . VAL A 1 73 ? -10.468 -12.566 13.223 1.00 78.88 73 VAL A O 1
ATOM 562 N N . ILE A 1 74 ? -10.302 -11.098 14.918 1.00 74.12 74 ILE A N 1
ATOM 563 C CA . ILE A 1 74 ? -9.157 -10.383 14.348 1.00 74.12 74 ILE A CA 1
ATOM 564 C C . ILE A 1 74 ? -7.957 -11.333 14.244 1.00 74.12 74 ILE A C 1
ATOM 566 O O . ILE A 1 74 ? -7.355 -11.434 13.181 1.00 74.12 74 ILE A O 1
ATOM 570 N N . SER A 1 75 ? -7.653 -12.106 15.291 1.00 68.69 75 SER A N 1
ATOM 571 C CA . SER A 1 75 ? -6.547 -13.073 15.254 1.00 68.69 75 SER A CA 1
ATOM 572 C C . SER A 1 75 ? -6.716 -14.134 14.159 1.00 68.69 75 SER A C 1
ATOM 574 O O . SER A 1 75 ? -5.757 -14.422 13.448 1.00 68.69 75 SER A O 1
ATOM 576 N N . ALA A 1 76 ? -7.937 -14.636 13.947 1.00 66.69 76 ALA A N 1
ATOM 577 C CA . ALA A 1 76 ? -8.237 -15.596 12.889 1.00 66.69 76 ALA A CA 1
ATOM 578 C C . ALA A 1 76 ? -8.084 -14.985 11.486 1.00 66.69 76 ALA A C 1
ATOM 580 O O . ALA A 1 76 ? -7.556 -15.634 10.583 1.00 66.69 76 ALA A O 1
ATOM 581 N N . ALA A 1 77 ? -8.493 -13.726 11.307 1.00 68.19 77 ALA A N 1
ATOM 582 C CA . ALA A 1 77 ? -8.307 -13.008 10.050 1.00 68.19 77 ALA A CA 1
ATOM 583 C C . ALA A 1 77 ? -6.817 -12.792 9.729 1.00 68.19 77 ALA A C 1
ATOM 585 O O . ALA A 1 77 ? -6.411 -12.957 8.580 1.00 68.19 77 ALA A O 1
ATOM 586 N N . LEU A 1 78 ? -5.989 -12.491 10.738 1.00 61.62 78 LEU A N 1
ATOM 587 C CA . LEU A 1 78 ? -4.539 -12.348 10.565 1.00 61.62 78 LEU A CA 1
ATOM 588 C C . LEU A 1 78 ? -3.851 -13.685 10.236 1.00 61.62 78 LEU A C 1
ATOM 590 O O . LEU A 1 78 ? -2.913 -13.701 9.440 1.00 61.62 78 LEU A O 1
ATOM 594 N N . SER A 1 79 ? -4.320 -14.809 10.789 1.00 57.59 79 SER A N 1
ATOM 595 C CA . SER A 1 79 ? -3.783 -16.149 10.492 1.00 57.59 79 SER A CA 1
ATOM 596 C C . SER A 1 79 ? -4.058 -16.638 9.064 1.00 57.59 79 SER A C 1
ATOM 598 O O . SER A 1 79 ? -3.405 -17.574 8.613 1.00 57.59 79 SER A O 1
ATOM 600 N N . SER A 1 80 ? -5.001 -16.025 8.342 1.00 54.59 80 SER A N 1
ATOM 601 C CA . SER A 1 80 ? -5.357 -16.419 6.973 1.00 54.59 80 SER A CA 1
ATOM 602 C C . SER A 1 80 ? -4.440 -15.825 5.892 1.00 54.59 80 SER A C 1
ATOM 604 O O . SER A 1 80 ? -4.659 -16.098 4.709 1.00 54.59 80 SER A O 1
ATOM 606 N N . SER A 1 81 ? -3.437 -15.017 6.250 1.00 51.44 81 SER A N 1
ATOM 607 C CA . SER A 1 81 ? -2.472 -14.499 5.274 1.00 51.44 81 SER A CA 1
ATOM 608 C C . SER A 1 81 ? -1.593 -15.642 4.749 1.00 51.44 81 SER A C 1
ATOM 610 O O . SER A 1 81 ? -0.852 -16.240 5.533 1.00 51.44 81 SER A O 1
ATOM 612 N N . PRO A 1 82 ? -1.650 -15.976 3.445 1.00 48.81 82 PRO A N 1
ATOM 613 C CA . PRO A 1 82 ? -0.831 -17.041 2.889 1.00 48.81 82 PRO A CA 1
ATOM 614 C C . PRO A 1 82 ? 0.647 -16.677 3.037 1.00 48.81 82 PRO A C 1
ATOM 616 O O . PRO A 1 82 ? 1.076 -15.586 2.658 1.00 48.81 82 PRO A O 1
ATOM 619 N N . SER A 1 83 ? 1.424 -17.607 3.591 1.00 49.06 83 SER A N 1
ATOM 620 C CA . SER A 1 83 ? 2.879 -17.508 3.637 1.00 49.06 83 SER A CA 1
ATOM 621 C C . SER A 1 83 ? 3.401 -17.480 2.201 1.00 49.06 83 SER A C 1
ATOM 623 O O . SER A 1 83 ? 3.430 -18.498 1.509 1.00 49.06 83 SER A O 1
ATOM 625 N 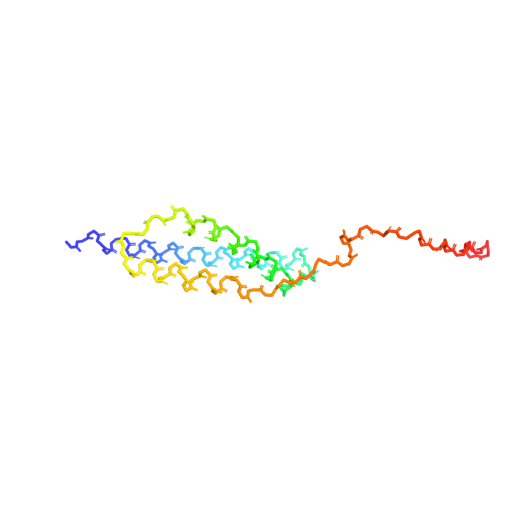N . VAL A 1 84 ? 3.764 -16.291 1.724 1.00 57.53 84 VAL A N 1
ATOM 626 C CA . VAL A 1 84 ? 4.566 -16.151 0.513 1.00 57.53 84 VAL A CA 1
ATOM 627 C C . VAL A 1 84 ? 5.953 -16.652 0.895 1.00 57.53 84 VAL A C 1
ATOM 629 O O . VAL A 1 84 ? 6.660 -15.996 1.658 1.00 57.53 84 VAL A O 1
ATOM 632 N N . GLY A 1 85 ? 6.289 -17.861 0.442 1.00 60.97 85 GLY A N 1
ATOM 633 C CA . GLY A 1 85 ? 7.604 -18.455 0.661 1.00 60.97 85 GLY A CA 1
ATOM 634 C C . GLY A 1 85 ? 8.716 -17.496 0.235 1.00 60.97 85 GLY A C 1
ATOM 635 O O . GLY A 1 85 ? 8.549 -16.712 -0.703 1.00 60.97 85 GLY A O 1
ATOM 636 N N . SER A 1 86 ? 9.835 -17.543 0.954 1.00 63.56 86 SER A N 1
ATOM 637 C CA . SER A 1 86 ? 10.991 -16.682 0.722 1.00 63.56 86 SER A CA 1
ATOM 638 C C . SER A 1 86 ? 11.451 -16.750 -0.744 1.00 63.56 86 SER A C 1
ATOM 640 O O . SER A 1 86 ? 11.502 -17.837 -1.331 1.00 63.56 86 SER A O 1
ATOM 642 N N . PRO A 1 87 ? 11.770 -15.602 -1.374 1.00 63.84 87 PRO A N 1
ATOM 643 C CA . PRO A 1 87 ? 12.220 -15.572 -2.759 1.00 63.84 87 PRO A CA 1
ATOM 644 C C . PRO A 1 87 ? 13.501 -16.399 -2.916 1.00 63.84 87 PRO A C 1
ATOM 646 O O . PRO A 1 87 ? 14.387 -16.353 -2.066 1.00 63.84 87 PRO A O 1
ATOM 649 N N . MET A 1 88 ? 13.638 -17.120 -4.037 1.00 62.97 88 MET A N 1
ATOM 650 C CA . MET A 1 88 ? 14.781 -18.019 -4.294 1.00 62.97 88 MET A CA 1
ATOM 651 C C . MET A 1 88 ? 16.156 -17.325 -4.234 1.00 62.97 88 MET A C 1
ATOM 653 O O . MET A 1 88 ? 17.173 -18.005 -4.169 1.00 62.97 88 MET A O 1
ATOM 657 N N . HIS A 1 89 ? 16.197 -15.989 -4.244 1.00 65.56 89 HIS A N 1
ATOM 658 C CA . HIS A 1 89 ? 17.419 -15.199 -4.096 1.00 65.56 89 HIS A CA 1
ATOM 659 C C . HIS A 1 89 ? 17.919 -15.084 -2.642 1.00 65.56 89 HIS A C 1
ATOM 661 O O . HIS A 1 89 ? 19.091 -14.791 -2.436 1.00 65.56 89 HIS A O 1
ATOM 667 N N . GLU A 1 90 ? 17.070 -15.322 -1.635 1.00 61.25 90 GLU A N 1
ATOM 668 C CA . GLU A 1 90 ? 17.482 -15.332 -0.220 1.00 61.25 90 GLU A CA 1
ATOM 669 C C . GLU A 1 90 ? 17.983 -16.700 0.257 1.00 61.25 90 GLU A C 1
ATOM 671 O O . GLU A 1 90 ? 18.609 -16.790 1.312 1.00 61.25 90 GLU A O 1
ATOM 676 N N . SER A 1 91 ? 17.737 -17.772 -0.504 1.00 56.56 91 SER A N 1
ATOM 677 C CA . SER A 1 91 ? 18.255 -19.097 -0.168 1.00 56.56 91 SER A CA 1
ATOM 678 C C . SER A 1 91 ? 19.709 -19.208 -0.630 1.00 56.56 91 SER A C 1
ATOM 680 O O . SER A 1 91 ? 19.962 -19.136 -1.836 1.00 56.56 91 SER A O 1
ATOM 682 N N . PRO A 1 92 ? 20.679 -19.443 0.273 1.00 61.72 92 PRO A N 1
ATOM 683 C CA . PRO A 1 92 ? 22.042 -19.756 -0.133 1.00 61.72 92 PRO A CA 1
ATOM 684 C C . PRO A 1 92 ? 22.025 -20.970 -1.066 1.00 61.72 92 PRO A C 1
ATOM 686 O O . PRO A 1 92 ? 21.354 -21.966 -0.785 1.00 61.72 92 PRO A O 1
ATOM 689 N N . ALA A 1 93 ? 22.742 -20.898 -2.187 1.00 60.69 93 ALA A N 1
ATOM 690 C CA . ALA A 1 93 ? 22.914 -22.042 -3.072 1.00 60.69 93 ALA A CA 1
ATOM 691 C C . ALA A 1 93 ? 23.720 -23.123 -2.331 1.00 60.69 93 ALA A C 1
ATOM 693 O O . ALA A 1 93 ? 24.935 -23.024 -2.195 1.00 60.69 93 ALA A O 1
ATOM 694 N N . ILE A 1 94 ? 23.030 -24.148 -1.821 1.00 63.88 94 ILE A N 1
ATOM 695 C CA . ILE A 1 94 ? 23.634 -25.270 -1.076 1.00 63.88 94 ILE A CA 1
ATOM 696 C C . ILE A 1 94 ? 24.512 -26.141 -1.997 1.00 63.88 94 ILE A C 1
ATOM 698 O O . ILE A 1 94 ? 25.395 -26.855 -1.527 1.00 63.88 94 ILE A O 1
ATOM 702 N N . SER A 1 95 ? 24.303 -26.068 -3.315 1.00 67.88 95 SER A N 1
ATOM 703 C CA . SER A 1 95 ? 25.073 -26.820 -4.307 1.00 67.88 95 SER A CA 1
ATOM 704 C C . SER A 1 95 ? 26.055 -25.909 -5.048 1.00 67.88 95 SER A C 1
ATOM 706 O O . SER A 1 95 ? 25.624 -24.883 -5.584 1.00 67.88 95 SER A O 1
ATOM 708 N N . PRO A 1 96 ? 27.343 -26.285 -5.171 1.00 71.50 96 PRO A N 1
ATOM 709 C CA . PRO A 1 96 ? 28.267 -25.595 -6.059 1.00 71.50 96 PRO A CA 1
ATOM 710 C C . PRO A 1 96 ? 27.726 -25.666 -7.492 1.00 71.50 96 PRO A C 1
ATOM 712 O O . PRO A 1 96 ? 27.456 -26.744 -8.025 1.00 71.50 96 PRO A O 1
ATOM 715 N N . VAL A 1 97 ? 27.515 -24.499 -8.096 1.00 70.81 97 VAL A N 1
ATOM 716 C CA . VAL A 1 97 ? 27.107 -24.385 -9.496 1.00 70.81 97 VAL A CA 1
ATOM 717 C C . VAL A 1 97 ? 28.315 -24.772 -10.359 1.00 70.81 97 VAL A C 1
ATOM 719 O O . VAL A 1 97 ? 29.415 -24.280 -10.093 1.00 70.81 97 VAL A O 1
ATOM 722 N N . PRO A 1 98 ? 28.160 -25.643 -11.372 1.00 76.94 98 PRO A N 1
ATOM 723 C CA . PRO A 1 98 ? 29.234 -25.937 -12.313 1.00 76.94 98 PRO A CA 1
ATOM 724 C C . PRO A 1 98 ? 29.789 -24.643 -12.917 1.00 76.94 98 PRO A C 1
ATOM 726 O O . PRO A 1 98 ? 29.021 -23.792 -13.372 1.00 76.94 98 PRO A O 1
ATOM 729 N N . PHE A 1 99 ? 31.115 -24.484 -12.906 1.00 81.19 99 PHE A N 1
ATOM 730 C CA . PHE A 1 99 ? 31.755 -23.281 -13.432 1.00 81.19 99 PHE A CA 1
ATOM 731 C C . PHE A 1 99 ? 31.355 -23.037 -14.897 1.00 81.19 99 PHE A C 1
ATOM 733 O O . PHE A 1 99 ? 31.323 -23.987 -15.691 1.00 81.19 99 PHE A O 1
ATOM 740 N N . PRO A 1 100 ? 31.074 -21.776 -15.284 1.00 78.06 100 PRO A N 1
ATOM 741 C CA . PRO A 1 100 ? 30.857 -21.439 -16.682 1.00 78.06 100 PRO A CA 1
ATOM 742 C C . PRO A 1 100 ? 32.108 -21.791 -17.491 1.00 78.06 100 PRO A C 1
ATOM 744 O O . PRO A 1 100 ? 33.236 -21.670 -17.007 1.00 78.06 100 PRO A O 1
ATOM 747 N N . ARG A 1 101 ? 31.912 -22.243 -18.735 1.00 79.69 101 ARG A N 1
ATOM 748 C CA . ARG A 1 101 ? 33.039 -22.573 -19.614 1.00 79.69 101 ARG A CA 1
ATOM 749 C C . ARG A 1 101 ? 33.942 -21.342 -19.793 1.00 79.69 101 ARG A C 1
ATOM 751 O O . ARG A 1 101 ? 33.401 -20.239 -19.911 1.00 79.69 101 ARG A O 1
ATOM 758 N N . PRO A 1 102 ? 35.278 -21.516 -19.839 1.00 84.88 102 PRO A N 1
ATOM 759 C CA . PRO A 1 102 ? 36.203 -20.415 -20.079 1.00 84.88 102 PRO A CA 1
ATOM 760 C C . PRO A 1 102 ? 35.789 -19.609 -21.311 1.00 84.88 102 PRO A C 1
ATOM 762 O O . PRO A 1 102 ? 35.446 -20.185 -22.350 1.00 84.88 102 PRO A O 1
ATOM 765 N N . ARG A 1 103 ? 35.790 -18.277 -21.184 1.00 80.69 103 ARG A N 1
ATOM 766 C CA . ARG A 1 103 ? 35.553 -17.386 -22.321 1.00 80.69 103 ARG A CA 1
ATOM 767 C C . ARG A 1 103 ? 36.671 -17.629 -23.344 1.00 80.69 103 ARG A C 1
ATOM 769 O O . ARG A 1 103 ? 37.830 -17.570 -22.951 1.00 80.69 103 ARG A O 1
ATOM 776 N N . PRO A 1 104 ? 36.355 -17.912 -24.617 1.00 88.44 104 PRO A N 1
ATOM 777 C CA . PRO A 1 104 ? 37.380 -18.103 -25.633 1.00 88.44 104 PRO A CA 1
ATOM 778 C C . PRO A 1 104 ? 38.220 -16.839 -25.859 1.00 88.44 104 PRO A C 1
ATOM 780 O O . PRO A 1 104 ? 37.669 -15.739 -25.901 1.00 88.44 104 PRO A O 1
ATOM 783 N N . ASP A 1 105 ? 39.521 -17.013 -26.098 1.00 82.69 105 ASP A N 1
ATOM 784 C CA . ASP A 1 105 ? 40.488 -15.915 -26.280 1.00 82.69 105 ASP A CA 1
ATOM 785 C C . ASP A 1 105 ? 40.247 -15.069 -27.543 1.00 82.69 105 ASP A C 1
ATOM 787 O O . ASP A 1 105 ? 40.773 -13.970 -27.669 1.00 82.69 105 ASP A O 1
ATOM 791 N N . TRP A 1 106 ? 39.427 -15.556 -28.481 1.00 82.06 106 TRP A N 1
ATOM 792 C CA . TRP A 1 106 ? 39.041 -14.818 -29.690 1.00 82.06 106 TRP A CA 1
ATOM 793 C C . TRP A 1 106 ? 37.928 -13.787 -29.450 1.00 82.06 106 TRP A C 1
ATOM 795 O O . TRP A 1 106 ? 37.611 -13.015 -30.348 1.00 82.06 106 TRP A O 1
ATOM 805 N N . ALA A 1 107 ? 37.304 -13.787 -28.268 1.00 78.94 107 ALA A N 1
ATOM 806 C CA . ALA A 1 107 ? 36.176 -12.918 -27.931 1.00 78.94 107 ALA A CA 1
ATOM 807 C C . ALA A 1 107 ? 36.600 -11.620 -27.207 1.00 78.94 107 ALA A C 1
ATOM 809 O O . ALA A 1 107 ? 35.839 -11.135 -26.350 1.00 78.94 107 ALA A O 1
ATOM 810 N N . GLY A 1 108 ? 37.805 -11.123 -27.517 1.00 63.16 108 GLY A N 1
ATOM 811 C CA . GLY A 1 108 ? 38.408 -9.877 -27.029 1.00 63.16 108 GLY A CA 1
ATOM 812 C C . GLY A 1 108 ? 38.565 -8.829 -28.122 1.00 63.16 108 GLY A C 1
ATOM 813 O O . GLY A 1 108 ? 38.653 -9.221 -29.307 1.00 63.16 108 GLY A O 1
#

Organism: NCBI:txid1293439

Secondary structure (DSSP, 8-state):
--HHHHHHHHHHHHHHHHHHHHHHHHHHHHHHSTT--HHHHHHHHHHHHHHHHHHHHHT----SHHHHHHHHHHHHHHHTS---PPPTTTS---SPPPPPPPPPTT--

Radius of gyration: 24.81 Å; chains: 1; bounding box: 62×51×60 Å

Foldseek 3Di:
DPPVVVVVVVVVVVVVVVVVVVVVVVVVVCVVDPPDDPPVVVLVCLLVVLVVVLVVLVPDDDPDPVSVVVSVVSVVVSVPRDPPPDPPVPDPPPDDDPDDDDDDPVPD

pLDDT: mean 71.21, std 11.42, range [48.81, 96.0]

Sequence (108 aa):
MQHGQWLSKQTEFAMFLVVRSIFWLTVAFMVIKPGFDFSTAANQTMAAGSQVVAQQIQSIECDTLQCVGGKAVISAALSSSPSVGSPMHESPAISPVPFPRPRPDWAG